Protein AF-A0A3M1HQ60-F1 (afdb_monomer_lite)

Sequence (167 aa):
MKNLFFFLSILFLFSFCHCEQGKILSFSPKTKRKENRRLLAQKNKKGNPKKAYRMNSRAFPPGFFRKEMARLVIRLSKEARKQKSSFILITQNGNSLLSYDYPPRRPRIRYLKAIHGVGQESLFFGHSGMDKPTPKAEQKELLAYLRFAKRFGKWILVTDYCKDKKK

Foldseek 3Di:
DDDDDDPPPDDAPDPPPDPDDDDDDDDDDDPCPPVVVVVVVVVVVDDDVVVVVVPDPPPADPCRVLVVVLVVLLVCLVVVCVVPVPDAAEYEDSLCNQAPDPVRDHGPVSSLVSHQAYEYEQLAAQPVHERHGDDPVVNVSVVSSRVVSVVSNHDYHYHHRYDDPPD

pLDDT: mean 76.04, std 26.94, range [30.02, 98.75]

Structure (mmCIF, N/CA/C/O backbone):
data_AF-A0A3M1HQ60-F1
#
_entry.id   AF-A0A3M1HQ60-F1
#
loop_
_atom_site.group_PDB
_atom_site.id
_atom_site.type_symbol
_atom_site.label_atom_id
_atom_site.label_alt_id
_atom_site.label_comp_id
_atom_site.label_asym_id
_atom_site.label_entity_id
_atom_site.label_seq_id
_atom_site.pdbx_PDB_ins_code
_atom_site.Cartn_x
_atom_site.Cartn_y
_atom_site.Cartn_z
_atom_site.occupancy
_atom_site.B_iso_or_equiv
_atom_site.auth_seq_id
_atom_site.auth_comp_id
_atom_site.auth_asym_id
_atom_site.auth_atom_id
_atom_site.pdbx_PDB_model_num
ATOM 1 N N . MET A 1 1 ? -25.691 28.873 -3.041 1.00 44.66 1 MET A N 1
ATOM 2 C CA . MET A 1 1 ? -24.336 29.382 -2.731 1.00 44.66 1 MET A CA 1
ATOM 3 C C . MET A 1 1 ? -24.113 29.321 -1.229 1.00 44.66 1 MET A C 1
ATOM 5 O O . MET A 1 1 ? -24.811 30.035 -0.525 1.00 44.66 1 MET A O 1
ATOM 9 N N . LYS A 1 2 ? -23.217 28.443 -0.756 1.00 36.56 2 LYS A N 1
ATOM 10 C CA . LYS A 1 2 ? -22.454 28.559 0.504 1.00 36.56 2 LYS A CA 1
ATOM 11 C C . LYS A 1 2 ? -21.480 27.370 0.603 1.00 36.56 2 LYS A C 1
ATOM 13 O O . LYS A 1 2 ? -21.851 26.264 0.966 1.00 36.56 2 LYS A O 1
ATOM 18 N N . ASN A 1 3 ? -20.240 27.679 0.230 1.00 35.47 3 ASN A N 1
ATOM 19 C CA . ASN A 1 3 ? -18.984 27.223 0.832 1.00 35.47 3 ASN A CA 1
ATOM 20 C C . ASN A 1 3 ? -18.497 25.792 0.559 1.00 35.47 3 ASN A C 1
ATOM 22 O O . ASN A 1 3 ? -18.403 24.922 1.417 1.00 35.47 3 ASN A O 1
ATOM 26 N N . LEU A 1 4 ? -18.052 25.673 -0.689 1.00 39.38 4 LEU A N 1
ATOM 27 C CA . LEU A 1 4 ? -16.889 24.948 -1.185 1.00 39.38 4 LEU A CA 1
ATOM 28 C C . LEU A 1 4 ? -15.627 25.184 -0.316 1.00 39.38 4 LEU A C 1
ATOM 30 O O . LEU A 1 4 ? -14.993 26.222 -0.446 1.00 39.38 4 LEU A O 1
ATOM 34 N N . PHE A 1 5 ? -15.233 24.233 0.537 1.00 34.22 5 PHE A N 1
ATOM 35 C CA . PHE A 1 5 ? -13.854 24.122 1.049 1.00 34.22 5 PHE A CA 1
ATOM 36 C C . PHE A 1 5 ? -13.520 22.652 1.346 1.00 34.22 5 PHE A C 1
ATOM 38 O O . PHE A 1 5 ? -13.657 22.143 2.457 1.00 34.22 5 PHE A O 1
ATOM 45 N N . PHE A 1 6 ? -13.102 21.946 0.297 1.00 32.00 6 PHE A N 1
ATOM 46 C CA . PHE A 1 6 ? -12.658 20.556 0.338 1.00 32.00 6 PHE A CA 1
ATOM 47 C C . PHE A 1 6 ? -11.149 20.531 0.641 1.00 32.00 6 PHE A C 1
ATOM 49 O O . PHE A 1 6 ? -10.322 20.528 -0.266 1.00 32.00 6 PHE A O 1
ATOM 56 N N . PHE A 1 7 ? -10.756 20.566 1.919 1.00 32.03 7 PHE A N 1
ATOM 57 C CA . PHE A 1 7 ? -9.344 20.395 2.289 1.00 32.03 7 PHE A CA 1
ATOM 58 C C . PHE A 1 7 ? -8.967 18.908 2.280 1.00 32.03 7 PHE A C 1
ATOM 60 O O . PHE A 1 7 ? -9.241 18.147 3.212 1.00 32.03 7 PHE A O 1
ATOM 67 N N . LEU A 1 8 ? -8.332 18.512 1.178 1.00 33.34 8 LEU A N 1
ATOM 68 C CA . LEU A 1 8 ? -7.720 17.214 0.933 1.00 33.34 8 LEU A CA 1
ATOM 69 C C . LEU A 1 8 ? -6.402 17.118 1.727 1.00 33.34 8 LEU A C 1
ATOM 71 O O . LEU A 1 8 ? -5.324 17.400 1.213 1.00 33.34 8 LEU A O 1
ATOM 75 N N . SER A 1 9 ? -6.463 16.754 3.007 1.00 31.31 9 SER A N 1
ATOM 76 C CA . SER A 1 9 ? -5.259 16.486 3.803 1.00 31.31 9 SER A CA 1
ATOM 77 C C . SER A 1 9 ? -4.715 15.082 3.510 1.00 31.31 9 SER A C 1
ATOM 79 O O . SER A 1 9 ? -4.888 14.147 4.289 1.00 31.31 9 SER A O 1
ATOM 81 N N . ILE A 1 10 ? -4.057 14.926 2.356 1.00 40.72 10 ILE A N 1
ATOM 82 C CA . ILE A 1 10 ? -3.264 13.732 2.036 1.00 40.72 10 ILE A CA 1
ATOM 83 C C . ILE A 1 10 ? -1.926 13.850 2.763 1.00 40.72 10 ILE A C 1
ATOM 85 O O . ILE A 1 10 ? -1.038 14.593 2.351 1.00 40.72 10 ILE A O 1
ATOM 89 N N . LEU A 1 11 ? -1.769 13.103 3.854 1.00 38.19 11 LEU A N 1
ATOM 90 C CA . LEU A 1 11 ? -0.468 12.935 4.489 1.00 38.19 11 LEU A CA 1
ATOM 91 C C . LEU A 1 11 ? 0.305 11.835 3.741 1.00 38.19 11 LEU A C 1
ATOM 93 O O . LEU A 1 11 ? 0.136 10.648 4.023 1.00 38.19 11 LEU A O 1
ATOM 97 N N . PHE A 1 12 ? 1.143 12.231 2.779 1.00 33.34 12 PHE A N 1
ATOM 98 C CA . PHE A 1 12 ? 2.140 11.352 2.161 1.00 33.34 12 PHE A CA 1
ATOM 99 C C . PHE A 1 12 ? 3.224 11.018 3.195 1.00 33.34 12 PHE A C 1
ATOM 101 O O . PHE A 1 12 ? 4.189 11.755 3.390 1.00 33.34 12 PHE A O 1
ATOM 108 N N . LEU A 1 13 ? 3.062 9.896 3.894 1.00 36.81 13 LEU A N 1
ATOM 109 C CA . LEU A 1 13 ? 4.154 9.284 4.646 1.00 36.81 13 LEU A CA 1
ATOM 110 C C . LEU A 1 13 ? 5.072 8.572 3.648 1.00 36.81 13 LEU A C 1
ATOM 112 O O . LEU A 1 13 ? 4.795 7.444 3.243 1.00 36.81 13 LEU A O 1
ATOM 116 N N . PHE A 1 14 ? 6.155 9.252 3.259 1.00 30.02 14 PHE A N 1
ATOM 117 C CA . PHE A 1 14 ? 7.273 8.671 2.516 1.00 30.02 14 PHE A CA 1
ATOM 118 C C . PHE A 1 14 ? 7.791 7.432 3.255 1.00 30.02 14 PHE A C 1
ATOM 120 O O . PHE A 1 14 ? 8.435 7.532 4.303 1.00 30.02 14 PHE A O 1
ATOM 127 N N . SER A 1 15 ? 7.518 6.250 2.706 1.00 32.47 15 SER A N 1
ATOM 128 C CA . SER A 1 15 ? 8.194 5.022 3.105 1.00 32.47 15 SER A CA 1
ATOM 129 C C . SER A 1 15 ? 9.429 4.873 2.225 1.00 32.47 15 SER A C 1
ATOM 131 O O . SER A 1 15 ? 9.416 4.176 1.215 1.00 32.47 15 SER A O 1
ATOM 133 N N . PHE A 1 16 ? 10.516 5.553 2.597 1.00 32.19 16 PHE A N 1
ATOM 134 C CA . PHE A 1 16 ? 11.833 5.229 2.056 1.00 32.19 16 PHE A CA 1
ATOM 135 C C . PHE A 1 16 ? 12.244 3.857 2.601 1.00 32.19 16 PHE A C 1
ATOM 137 O O . PHE A 1 16 ? 12.807 3.726 3.686 1.00 32.19 16 PHE A O 1
ATOM 144 N N . CYS A 1 17 ? 11.934 2.816 1.838 1.00 30.06 17 CYS A N 1
ATOM 145 C CA . CYS A 1 17 ? 12.660 1.559 1.886 1.00 30.06 17 CYS A CA 1
ATOM 146 C C . CYS A 1 17 ? 13.225 1.323 0.485 1.00 30.06 17 CYS A C 1
ATOM 148 O O . CYS A 1 17 ? 12.708 0.523 -0.288 1.00 30.06 17 CYS A O 1
ATOM 150 N N . HIS A 1 18 ? 14.265 2.089 0.154 1.00 32.38 18 HIS A N 1
ATOM 151 C CA . HIS A 1 18 ? 15.199 1.736 -0.902 1.00 32.38 18 HIS A CA 1
ATOM 152 C C . HIS A 1 18 ? 16.552 1.506 -0.240 1.00 32.38 18 HIS A C 1
ATOM 154 O O . HIS A 1 18 ? 17.113 2.384 0.417 1.00 32.38 18 HIS A O 1
ATOM 160 N N . CYS A 1 19 ? 17.009 0.264 -0.327 1.00 37.91 19 CYS A N 1
ATOM 161 C CA . CYS A 1 19 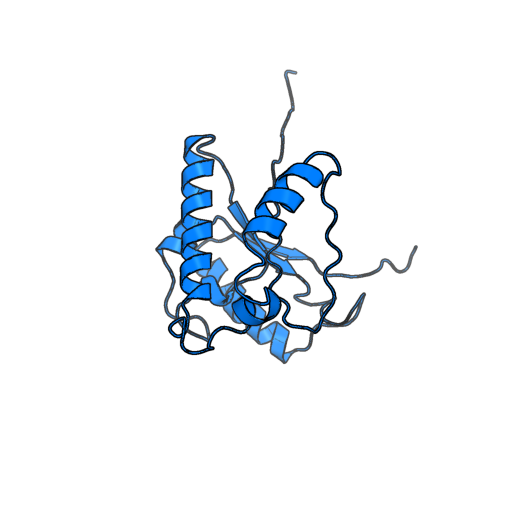? 18.337 -0.145 0.070 1.00 37.91 19 CYS A CA 1
ATOM 162 C C . CYS A 1 19 ? 19.258 0.128 -1.119 1.00 37.91 19 CYS A C 1
ATOM 164 O O . CYS A 1 19 ? 19.482 -0.770 -1.911 1.00 37.91 19 CYS A O 1
ATOM 166 N N . GLU A 1 20 ? 19.775 1.349 -1.246 1.00 37.56 20 GLU A N 1
ATOM 167 C CA . GLU A 1 20 ? 20.995 1.603 -2.016 1.00 37.56 20 GLU A CA 1
ATOM 168 C C . GLU A 1 20 ? 21.838 2.691 -1.334 1.00 37.56 20 GLU A C 1
ATOM 170 O O . GLU A 1 20 ? 21.437 3.833 -1.142 1.00 37.56 20 GLU A O 1
ATOM 175 N N . GLN A 1 21 ? 22.993 2.236 -0.855 1.00 40.84 21 GLN A N 1
ATOM 176 C CA . GLN A 1 21 ? 24.275 2.929 -0.728 1.00 40.84 21 GLN A CA 1
ATOM 177 C C . GLN A 1 21 ? 24.265 4.454 -0.474 1.00 40.84 21 GLN A C 1
ATOM 179 O O . GLN A 1 21 ? 24.375 5.280 -1.367 1.00 40.84 21 GLN A O 1
ATOM 184 N N . GLY A 1 22 ? 24.299 4.802 0.817 1.00 44.31 22 GLY A N 1
ATOM 185 C CA . GLY A 1 22 ? 25.207 5.810 1.375 1.00 44.31 22 GLY A CA 1
ATOM 186 C C . GLY A 1 22 ? 25.188 7.234 0.804 1.00 44.31 22 GLY A C 1
ATOM 187 O O . GLY A 1 22 ? 26.043 7.574 -0.005 1.00 44.31 22 GLY A O 1
ATOM 188 N N . LYS A 1 23 ? 24.361 8.109 1.397 1.00 35.44 23 LYS A N 1
ATOM 189 C CA . LYS A 1 23 ? 24.715 9.447 1.941 1.00 35.44 23 LYS A CA 1
ATOM 190 C C . LYS A 1 23 ? 23.439 10.139 2.441 1.00 35.44 23 LYS A C 1
ATOM 192 O O . LYS A 1 23 ? 22.524 10.399 1.674 1.00 35.44 23 LYS A O 1
ATOM 197 N N . ILE A 1 24 ? 23.374 10.441 3.740 1.00 33.53 24 ILE A N 1
ATOM 198 C CA . ILE A 1 24 ? 22.252 11.166 4.358 1.00 33.53 24 ILE A CA 1
ATOM 199 C C . ILE A 1 24 ? 22.643 12.640 4.485 1.00 33.53 24 ILE A C 1
ATOM 201 O O . ILE A 1 24 ? 23.524 12.980 5.275 1.00 33.53 24 ILE A O 1
ATOM 205 N N . LEU A 1 25 ? 21.965 13.515 3.743 1.00 32.12 25 LEU A N 1
ATOM 206 C CA . LEU A 1 25 ? 21.922 14.949 4.024 1.00 32.12 25 LEU A CA 1
ATOM 207 C C . LEU A 1 25 ? 20.785 15.207 5.019 1.00 32.12 25 LEU A C 1
ATOM 209 O O . LEU A 1 25 ? 19.611 15.110 4.677 1.00 32.12 25 LEU A O 1
ATOM 213 N N . SER A 1 26 ? 21.132 15.513 6.270 1.00 33.94 26 SER A N 1
ATOM 214 C CA . SER A 1 26 ? 20.167 15.904 7.303 1.00 33.94 26 SER A CA 1
ATOM 215 C C . SER A 1 26 ? 20.166 17.423 7.490 1.00 33.94 26 SER A C 1
ATOM 217 O O . SER A 1 26 ? 21.176 17.989 7.918 1.00 33.94 26 SER A O 1
ATOM 219 N N . PHE A 1 27 ? 19.029 18.074 7.247 1.00 32.16 27 PHE A N 1
ATOM 220 C CA . PHE A 1 27 ? 18.785 19.461 7.648 1.00 32.16 27 PHE A CA 1
ATOM 221 C C . PHE A 1 27 ? 18.059 19.471 9.005 1.00 32.16 27 PHE A C 1
ATOM 223 O O . PHE A 1 27 ? 17.055 18.786 9.176 1.00 32.16 27 PHE A O 1
ATOM 230 N N . SER A 1 28 ? 18.582 20.201 9.999 1.00 33.31 28 SER A N 1
ATOM 231 C CA . SER A 1 28 ? 17.963 20.338 11.330 1.00 33.31 28 SER A CA 1
ATOM 232 C C . SER A 1 28 ? 18.192 21.755 11.896 1.00 33.31 28 SER A C 1
ATOM 234 O O . SER A 1 28 ? 19.313 22.264 11.767 1.00 33.31 28 SER A O 1
ATOM 236 N N . PRO A 1 29 ? 17.177 22.413 12.505 1.00 36.22 29 PRO A N 1
ATOM 237 C CA . PRO A 1 29 ? 17.232 23.823 12.913 1.00 36.22 29 PRO A CA 1
ATOM 238 C C . PRO A 1 29 ? 18.322 24.125 13.959 1.00 36.22 29 PRO A C 1
ATOM 240 O O . PRO A 1 29 ? 18.511 23.391 14.930 1.00 36.22 29 PRO A O 1
ATOM 243 N N . LYS A 1 30 ? 19.044 25.239 13.763 1.00 44.91 30 LYS A N 1
ATOM 244 C CA . LYS A 1 30 ? 20.321 25.577 14.429 1.00 44.91 30 LYS A CA 1
ATOM 245 C C . LYS A 1 30 ? 20.251 25.821 15.948 1.00 44.91 30 LYS A C 1
ATOM 247 O O .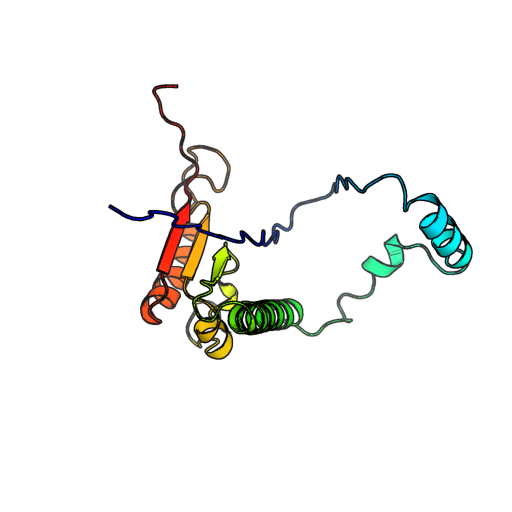 LYS A 1 30 ? 21.293 25.762 16.598 1.00 44.91 30 LYS A O 1
ATOM 252 N N . THR A 1 31 ? 19.087 26.066 16.542 1.00 39.66 31 THR A N 1
ATOM 253 C CA . THR A 1 31 ? 18.992 26.566 17.929 1.00 39.66 31 THR A CA 1
ATOM 254 C C . THR A 1 31 ? 19.039 25.477 19.006 1.00 39.66 31 THR A C 1
ATOM 256 O O . THR A 1 31 ? 19.613 25.708 20.064 1.00 39.66 31 THR A O 1
ATOM 259 N N . LYS A 1 32 ? 18.611 24.236 18.728 1.00 34.00 32 LYS A N 1
ATOM 260 C CA . LYS A 1 32 ? 18.739 23.102 19.680 1.00 34.00 32 LYS A CA 1
ATOM 261 C C . LYS A 1 32 ? 20.079 22.352 19.597 1.00 34.00 32 LYS A C 1
ATOM 263 O O . LYS A 1 32 ? 20.228 21.260 20.148 1.00 34.00 32 LYS A O 1
ATOM 268 N N . ARG A 1 33 ? 21.071 22.904 18.884 1.00 45.38 33 ARG A N 1
ATOM 269 C CA . ARG A 1 33 ? 22.348 22.227 18.578 1.00 45.38 33 ARG A CA 1
ATOM 270 C C . ARG A 1 33 ? 23.365 22.290 19.717 1.00 45.38 33 ARG A C 1
ATOM 272 O O . ARG A 1 33 ? 24.154 21.361 19.852 1.00 45.38 33 ARG A O 1
ATOM 279 N N . LYS A 1 34 ? 23.382 23.357 20.524 1.00 45.34 34 LYS A N 1
ATOM 280 C CA . LYS A 1 34 ? 24.409 23.546 21.571 1.00 45.34 34 LYS A CA 1
ATOM 281 C C . LYS A 1 34 ? 24.132 22.703 22.819 1.00 45.34 34 LYS A C 1
ATOM 283 O O . LYS A 1 34 ? 25.050 22.089 23.353 1.00 45.34 34 LYS A O 1
ATOM 288 N N . GLU A 1 35 ? 22.869 22.595 23.214 1.00 40.84 35 GLU A N 1
ATOM 289 C CA . GLU A 1 35 ? 22.445 21.824 24.387 1.00 40.84 35 GLU A CA 1
ATOM 290 C C . GLU A 1 35 ? 22.487 20.311 24.132 1.00 40.84 35 GLU A C 1
ATOM 292 O O . GLU A 1 35 ? 23.093 19.565 24.901 1.00 40.84 35 GLU A O 1
ATOM 297 N N . ASN A 1 36 ? 22.026 19.864 22.956 1.00 45.94 36 ASN A N 1
ATOM 298 C CA . ASN A 1 36 ? 22.222 18.475 22.529 1.00 45.94 36 ASN A CA 1
ATOM 299 C C . ASN A 1 36 ? 23.703 18.109 22.360 1.00 45.94 36 ASN A C 1
ATOM 301 O O . ASN A 1 36 ? 24.071 16.968 22.616 1.00 45.94 36 ASN A O 1
ATOM 305 N N . ARG A 1 37 ? 24.580 19.049 21.973 1.00 52.25 37 ARG A N 1
ATOM 306 C CA . ARG A 1 37 ? 26.032 18.797 21.902 1.00 52.25 37 ARG A CA 1
ATOM 307 C C . ARG A 1 37 ? 26.657 18.567 23.276 1.00 52.25 37 ARG A C 1
ATOM 309 O O . ARG A 1 37 ? 27.563 17.748 23.362 1.00 52.25 37 ARG A O 1
ATOM 316 N N . ARG A 1 38 ? 26.171 19.223 24.336 1.00 49.34 38 ARG A N 1
ATOM 317 C CA . ARG A 1 38 ? 26.638 18.984 25.714 1.00 49.34 38 ARG A CA 1
ATOM 318 C C . ARG A 1 38 ? 26.168 17.625 26.244 1.00 49.34 38 ARG A C 1
ATOM 320 O O . ARG A 1 38 ? 26.981 16.879 26.782 1.00 49.34 38 ARG A O 1
ATOM 327 N N . LEU A 1 39 ? 24.914 17.251 25.977 1.00 47.91 39 LEU A N 1
ATOM 328 C CA . LEU A 1 39 ? 24.377 15.921 26.306 1.00 47.91 39 LEU A CA 1
ATOM 329 C C . LEU A 1 39 ? 25.061 14.791 25.511 1.00 47.91 39 LEU A C 1
ATOM 331 O O . LEU A 1 39 ? 25.321 13.715 26.051 1.00 47.91 39 LEU A O 1
ATOM 335 N N . LEU A 1 40 ? 25.409 15.037 24.244 1.00 46.84 40 LEU A N 1
ATOM 336 C CA . LEU A 1 40 ? 26.191 14.109 23.419 1.00 46.84 40 LEU A CA 1
ATOM 337 C C . LEU A 1 40 ? 27.657 14.031 23.871 1.00 46.84 40 LEU A C 1
ATOM 339 O O . LEU A 1 40 ? 28.219 12.942 23.890 1.00 46.84 40 LEU A O 1
ATOM 343 N N . ALA A 1 41 ? 28.268 15.141 24.292 1.00 45.78 41 ALA A N 1
ATOM 344 C CA . ALA A 1 41 ? 29.640 15.153 24.803 1.00 45.78 41 ALA A CA 1
ATOM 345 C C . ALA A 1 41 ? 29.777 14.399 26.138 1.00 45.78 41 ALA A C 1
ATOM 347 O O . ALA A 1 41 ? 30.757 13.684 26.325 1.00 45.78 41 ALA A O 1
ATOM 348 N N . GLN A 1 42 ? 28.778 14.472 27.027 1.00 44.34 42 GLN A N 1
ATOM 349 C CA . GLN A 1 42 ? 28.761 13.677 28.262 1.00 44.34 42 GLN A CA 1
ATOM 350 C C . GLN A 1 42 ? 28.488 12.183 28.009 1.00 44.34 42 GLN A C 1
ATOM 352 O O . GLN A 1 42 ? 29.057 11.335 28.695 1.00 44.34 42 GLN A O 1
ATOM 357 N N . LYS A 1 43 ? 27.697 11.828 26.984 1.00 44.81 43 LYS A N 1
ATOM 358 C CA . LYS A 1 43 ? 27.501 10.422 26.566 1.00 44.81 43 LYS A CA 1
ATOM 359 C C . LYS A 1 43 ? 28.677 9.833 25.771 1.00 44.81 43 LYS A C 1
ATOM 361 O O . LYS A 1 43 ? 28.829 8.614 25.730 1.00 44.81 43 LYS A O 1
ATOM 366 N N . ASN A 1 44 ? 29.557 10.665 25.215 1.00 44.78 44 ASN A N 1
ATOM 367 C CA . ASN A 1 44 ? 30.702 10.246 24.397 1.00 44.78 44 ASN A CA 1
ATOM 368 C C . ASN A 1 44 ? 31.915 9.706 25.183 1.00 44.78 44 ASN A C 1
ATOM 370 O O . ASN A 1 44 ? 32.975 9.514 24.594 1.00 44.78 44 ASN A O 1
ATOM 374 N N . LYS A 1 45 ? 31.777 9.378 26.476 1.00 47.62 45 LYS A N 1
ATOM 375 C CA . LYS A 1 45 ? 32.742 8.496 27.166 1.00 47.62 45 LYS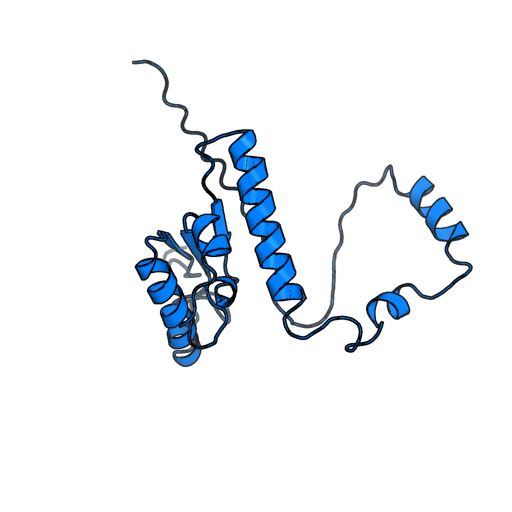 A CA 1
ATOM 376 C C . LYS A 1 45 ? 32.467 7.000 26.955 1.00 47.62 45 LYS A C 1
ATOM 378 O O . LYS A 1 45 ? 33.269 6.179 27.387 1.00 47.62 45 LYS A O 1
ATOM 383 N N . LYS A 1 46 ? 31.384 6.611 26.268 1.00 47.62 46 LYS A N 1
ATOM 384 C CA . LYS A 1 46 ? 31.115 5.205 25.920 1.00 47.62 46 LYS A CA 1
ATOM 385 C C . LYS A 1 46 ? 30.607 5.061 24.481 1.00 47.62 46 LYS A C 1
ATOM 387 O O . LYS A 1 46 ? 29.414 5.120 24.220 1.00 47.62 46 LYS A O 1
ATOM 392 N N . GLY A 1 47 ? 31.539 4.776 23.570 1.00 50.94 47 GLY A N 1
ATOM 393 C CA . GLY A 1 47 ? 31.264 4.069 22.315 1.00 50.94 47 GLY A CA 1
ATOM 394 C C . GLY A 1 47 ? 30.960 4.927 21.082 1.00 50.94 47 GLY A C 1
ATOM 395 O O . GLY A 1 47 ? 30.170 5.863 21.102 1.00 50.94 47 GLY A O 1
ATOM 396 N N . ASN A 1 48 ? 31.580 4.544 19.962 1.00 45.41 48 ASN A N 1
ATOM 397 C CA . ASN A 1 48 ? 31.366 5.122 18.636 1.00 45.41 48 ASN A CA 1
ATOM 398 C C . ASN A 1 48 ? 29.907 4.887 18.164 1.00 45.41 48 ASN A C 1
ATOM 400 O O . ASN A 1 48 ? 29.507 3.726 18.024 1.00 45.41 48 ASN A O 1
ATOM 404 N N . PRO A 1 49 ? 29.122 5.934 17.838 1.00 45.38 49 PRO A N 1
ATOM 405 C CA . PRO A 1 49 ? 27.721 5.800 17.424 1.00 45.38 49 PRO A CA 1
ATOM 406 C C . PRO A 1 49 ? 27.540 5.002 16.122 1.00 45.38 49 PRO A C 1
ATOM 408 O O . PRO A 1 49 ? 26.505 4.367 15.928 1.00 45.38 49 PRO A O 1
ATOM 411 N N . LYS A 1 50 ? 28.563 4.935 15.256 1.00 40.50 50 LYS A N 1
ATOM 412 C CA . LYS A 1 50 ? 28.539 4.071 14.060 1.00 40.50 50 LYS A CA 1
ATOM 413 C C . LYS A 1 50 ? 28.616 2.578 14.409 1.00 40.50 50 LYS A C 1
ATOM 415 O O . LYS A 1 50 ? 28.158 1.745 13.634 1.00 40.50 50 LYS A O 1
ATOM 420 N N . LYS A 1 51 ? 29.157 2.228 15.582 1.00 37.38 51 LYS A N 1
ATOM 421 C CA . LYS A 1 51 ? 29.223 0.848 16.089 1.00 37.38 51 LYS A CA 1
ATOM 422 C C . LYS A 1 51 ? 27.872 0.387 16.658 1.00 37.38 51 LYS A C 1
ATOM 424 O O . LYS A 1 51 ? 27.562 -0.793 16.571 1.00 37.38 51 LYS A O 1
ATOM 429 N N . ALA A 1 52 ? 27.046 1.318 17.149 1.00 42.44 52 ALA A N 1
ATOM 430 C CA . ALA A 1 52 ? 25.711 1.033 17.685 1.00 42.44 52 ALA A CA 1
ATOM 431 C C . ALA A 1 52 ? 24.682 0.663 16.596 1.00 42.44 52 ALA A C 1
ATOM 433 O O . ALA A 1 52 ? 23.836 -0.194 16.819 1.00 42.44 52 ALA A O 1
ATOM 434 N N . TYR A 1 53 ? 24.772 1.251 15.396 1.00 45.59 53 TYR A N 1
ATOM 435 C CA . TYR A 1 53 ? 23.927 0.842 14.256 1.00 45.59 53 TYR A CA 1
ATOM 436 C C . TYR A 1 53 ? 24.425 -0.438 13.572 1.00 45.59 53 TYR A C 1
ATOM 438 O O . TYR A 1 53 ? 23.661 -1.144 12.923 1.00 45.59 53 TYR A O 1
ATOM 446 N N . ARG A 1 54 ? 25.707 -0.766 13.768 1.00 42.00 54 ARG A N 1
ATOM 447 C CA . ARG A 1 54 ? 26.330 -2.036 13.379 1.00 42.00 54 ARG A CA 1
ATOM 448 C C . ARG A 1 54 ? 26.170 -3.096 14.485 1.00 42.00 54 ARG A C 1
ATOM 450 O O . ARG A 1 54 ? 27.019 -3.971 14.634 1.00 42.00 54 ARG A O 1
ATOM 457 N N . MET A 1 55 ? 25.110 -3.007 15.293 1.00 44.66 55 MET A N 1
ATOM 458 C CA . MET A 1 55 ? 24.772 -4.039 16.270 1.00 44.66 55 MET A CA 1
ATOM 459 C C . MET A 1 55 ? 23.969 -5.150 15.595 1.00 44.66 55 MET A C 1
ATOM 461 O O . MET A 1 55 ? 22.806 -4.976 15.256 1.00 44.66 55 MET A O 1
ATOM 465 N N . ASN A 1 56 ? 24.651 -6.284 15.427 1.00 49.75 56 ASN A N 1
ATOM 466 C CA . ASN A 1 56 ? 24.145 -7.652 15.352 1.00 49.75 56 ASN A CA 1
ATOM 467 C C . ASN A 1 56 ? 22.877 -7.858 14.497 1.00 49.75 56 ASN A C 1
ATOM 469 O O . ASN A 1 56 ? 21.756 -7.683 14.964 1.00 49.75 56 ASN A O 1
ATOM 473 N N . SER A 1 57 ? 23.031 -8.396 13.286 1.00 51.62 57 SER A N 1
ATOM 474 C CA . SER A 1 57 ? 21.924 -8.957 12.488 1.00 51.62 57 SER A CA 1
ATOM 475 C C . SER A 1 57 ? 21.143 -10.081 13.204 1.00 51.62 57 SER A C 1
ATOM 477 O O . SER A 1 57 ? 20.113 -10.521 12.705 1.00 51.62 57 SER A O 1
ATOM 479 N N . ARG A 1 58 ? 21.592 -10.507 14.396 1.00 57.22 58 ARG A N 1
ATOM 480 C CA . ARG A 1 58 ? 20.895 -11.391 15.348 1.00 57.22 58 ARG A CA 1
ATOM 481 C C . ARG A 1 58 ? 19.942 -10.668 16.319 1.00 57.22 58 ARG A C 1
ATOM 483 O O . ARG A 1 58 ? 19.249 -11.337 17.074 1.00 57.22 58 ARG A O 1
ATOM 490 N N . ALA A 1 59 ? 19.914 -9.333 16.349 1.00 74.50 59 ALA A N 1
ATOM 491 C CA . ALA A 1 59 ? 19.170 -8.565 17.358 1.00 74.50 59 ALA A CA 1
ATOM 492 C C . ALA A 1 59 ? 17.652 -8.515 17.115 1.00 74.50 59 ALA A C 1
ATOM 494 O O . ALA A 1 59 ? 16.893 -8.251 18.046 1.00 74.50 59 ALA A O 1
ATOM 495 N N . PHE A 1 60 ? 17.195 -8.776 15.887 1.00 81.38 60 PHE A N 1
ATOM 496 C CA . PHE A 1 60 ? 15.776 -8.753 15.548 1.00 81.38 60 PHE A CA 1
ATOM 497 C C . PHE A 1 60 ? 15.378 -10.022 14.793 1.00 81.38 60 PHE A C 1
ATOM 499 O O . PHE A 1 60 ? 16.058 -10.392 13.834 1.00 81.38 60 PHE A O 1
ATOM 506 N N . PRO A 1 61 ? 14.273 -10.683 15.180 1.00 86.75 61 PRO A N 1
ATOM 507 C CA . PRO A 1 61 ? 13.823 -11.883 14.492 1.00 86.75 61 PRO A CA 1
ATOM 508 C C . PRO A 1 61 ? 13.417 -11.572 13.039 1.00 86.75 61 PRO A C 1
ATOM 510 O O . PRO A 1 61 ? 13.011 -10.440 12.734 1.00 86.75 61 PRO A O 1
ATOM 513 N N . PRO A 1 62 ? 13.455 -12.568 12.134 1.00 84.25 62 PRO A N 1
ATOM 514 C CA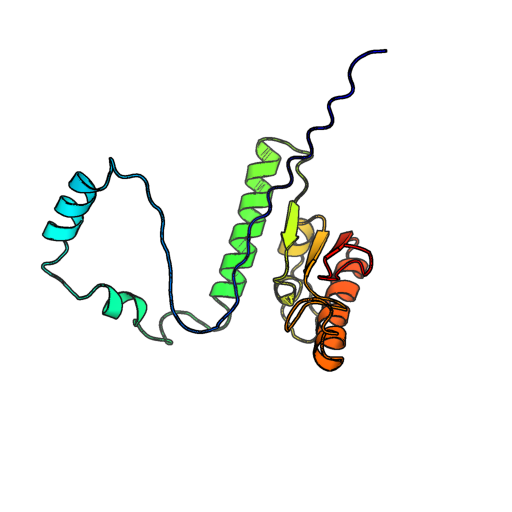 . PRO A 1 62 ? 12.979 -12.408 10.766 1.00 84.25 62 PRO A CA 1
ATOM 515 C C . PRO A 1 62 ? 11.582 -11.777 10.707 1.00 84.25 62 PRO A C 1
ATOM 517 O O . PRO A 1 62 ? 10.656 -12.162 11.422 1.00 84.25 62 PRO A O 1
ATOM 520 N N . GLY A 1 63 ? 11.425 -10.762 9.856 1.00 84.94 63 GLY A N 1
ATOM 521 C CA . GLY A 1 63 ? 10.154 -10.055 9.689 1.00 84.94 63 GLY A CA 1
ATOM 522 C C . GLY A 1 63 ? 9.788 -9.073 10.810 1.00 84.94 63 GLY A C 1
ATOM 523 O O . GLY A 1 63 ? 8.692 -8.509 10.752 1.00 84.94 63 GLY A O 1
ATOM 524 N N . PHE A 1 64 ? 10.675 -8.815 11.782 1.00 91.75 64 PHE A N 1
ATOM 525 C CA . PHE A 1 64 ? 10.462 -7.820 12.841 1.00 91.75 64 PHE A CA 1
ATOM 526 C C . PHE A 1 64 ? 10.073 -6.450 12.275 1.00 91.75 64 PHE A C 1
ATOM 528 O O . PHE A 1 64 ? 8.976 -5.968 12.543 1.00 91.75 64 PHE A O 1
ATOM 535 N N . PHE A 1 65 ? 10.895 -5.862 11.399 1.00 92.50 65 PHE A N 1
ATOM 536 C CA . PHE A 1 65 ? 10.614 -4.539 10.826 1.00 92.50 65 PHE A CA 1
ATOM 537 C C . PHE A 1 65 ? 9.313 -4.502 10.019 1.00 92.50 65 PHE A C 1
ATOM 539 O O . PHE A 1 65 ? 8.551 -3.544 10.117 1.00 92.50 65 PHE A O 1
ATOM 546 N N . ARG A 1 66 ? 8.995 -5.578 9.286 1.00 92.06 66 ARG A N 1
ATOM 547 C CA . ARG A 1 66 ? 7.718 -5.703 8.565 1.00 92.06 66 ARG A CA 1
ATOM 548 C C . ARG A 1 66 ? 6.533 -5.685 9.541 1.00 92.06 66 ARG A C 1
ATOM 550 O O . ARG A 1 66 ? 5.510 -5.055 9.279 1.00 92.06 66 ARG A O 1
ATOM 557 N N . LYS A 1 67 ? 6.661 -6.368 10.681 1.00 94.50 67 LYS A N 1
ATOM 558 C CA . LYS A 1 67 ? 5.646 -6.395 11.743 1.00 94.50 67 LYS A CA 1
ATOM 559 C C . LYS A 1 67 ? 5.509 -5.035 12.427 1.00 94.50 67 LYS A C 1
ATOM 561 O O . LYS A 1 67 ? 4.379 -4.585 12.616 1.00 94.50 67 LYS A O 1
ATOM 566 N N . GLU A 1 68 ? 6.619 -4.380 12.756 1.00 96.69 68 GLU A N 1
ATOM 567 C CA . GLU A 1 68 ? 6.604 -3.058 13.388 1.00 96.69 68 GLU A CA 1
ATOM 568 C C . GLU A 1 68 ? 6.041 -1.984 12.459 1.00 96.69 68 GLU A C 1
ATOM 570 O O . GLU A 1 68 ? 5.199 -1.201 12.891 1.00 96.69 68 GLU A O 1
ATOM 575 N N . MET A 1 69 ? 6.388 -2.001 11.170 1.00 97.69 69 MET A N 1
ATOM 576 C CA . MET A 1 69 ? 5.814 -1.077 10.189 1.00 97.69 69 MET A CA 1
ATOM 577 C C . MET A 1 69 ? 4.295 -1.254 10.077 1.00 97.69 69 MET A C 1
ATOM 579 O O . MET A 1 69 ? 3.543 -0.283 10.154 1.00 97.69 69 MET A O 1
ATOM 583 N N . ALA A 1 70 ? 3.806 -2.498 9.989 1.00 97.69 70 ALA A N 1
ATOM 584 C CA . ALA A 1 70 ? 2.366 -2.752 9.974 1.00 97.69 70 ALA A CA 1
ATOM 585 C C . ALA A 1 70 ? 1.674 -2.239 11.251 1.00 97.69 70 ALA A C 1
ATOM 587 O O . ALA A 1 70 ? 0.592 -1.655 11.180 1.00 97.69 70 ALA A O 1
ATOM 588 N N . ARG A 1 71 ? 2.293 -2.421 12.427 1.00 98.25 71 ARG A N 1
ATOM 589 C CA . ARG A 1 71 ? 1.766 -1.901 13.700 1.00 98.25 71 ARG A CA 1
ATOM 590 C C . ARG A 1 71 ? 1.754 -0.379 13.741 1.00 98.25 71 ARG A C 1
ATOM 592 O O . ARG A 1 71 ? 0.772 0.180 14.224 1.00 98.25 71 ARG A O 1
ATOM 599 N N . LEU A 1 72 ? 2.806 0.269 13.247 1.00 98.38 72 LEU A N 1
ATOM 600 C CA . LEU A 1 72 ? 2.901 1.722 13.174 1.00 98.38 72 LEU A CA 1
ATOM 601 C C . LEU A 1 72 ? 1.746 2.291 12.347 1.00 98.38 72 LEU A C 1
ATOM 603 O O . LEU A 1 72 ? 0.989 3.113 12.855 1.00 98.38 72 LEU A O 1
ATOM 607 N N . VAL A 1 73 ? 1.539 1.781 11.130 1.00 98.44 73 VAL A N 1
ATOM 608 C CA . VAL A 1 73 ? 0.441 2.213 10.247 1.00 98.44 73 VAL A CA 1
ATOM 609 C C . VAL A 1 73 ? -0.923 2.007 10.911 1.00 98.44 73 VAL A C 1
ATOM 611 O O . VAL A 1 73 ? -1.759 2.908 10.900 1.00 98.44 73 VAL A O 1
ATOM 614 N N . ILE A 1 74 ? -1.148 0.857 11.556 1.00 98.62 74 ILE A N 1
ATOM 615 C CA . ILE A 1 74 ? -2.399 0.592 12.286 1.00 98.62 74 ILE A CA 1
ATOM 616 C C . ILE A 1 74 ? -2.609 1.605 13.421 1.00 98.62 74 ILE A C 1
ATOM 618 O O . ILE A 1 74 ? -3.735 2.059 13.626 1.00 98.62 74 ILE A O 1
ATOM 622 N N . ARG A 1 75 ? -1.558 1.960 14.172 1.00 98.56 75 ARG A N 1
ATOM 623 C CA . ARG A 1 75 ? -1.646 2.949 15.258 1.00 98.56 75 ARG A CA 1
ATOM 624 C C . ARG A 1 75 ? -1.928 4.346 14.717 1.00 98.56 75 ARG A C 1
ATOM 626 O O . ARG A 1 75 ? -2.876 4.963 15.182 1.00 98.56 75 ARG A O 1
ATOM 633 N N . LEU A 1 76 ? -1.200 4.792 13.693 1.00 98.31 76 LEU A N 1
ATOM 634 C CA . LEU A 1 76 ? -1.441 6.081 13.030 1.00 98.31 76 LEU A CA 1
ATOM 635 C C . LEU A 1 76 ? -2.885 6.194 12.542 1.00 98.31 76 LEU A C 1
ATOM 637 O O . LEU A 1 76 ? -3.565 7.175 12.809 1.00 98.31 76 LEU A O 1
ATOM 641 N N . SER A 1 77 ? -3.375 5.136 11.904 1.00 98.31 77 SER A N 1
ATOM 642 C CA . SER A 1 77 ? -4.747 5.027 11.424 1.00 98.31 77 SER A CA 1
ATOM 643 C C . SER A 1 77 ? -5.787 5.187 12.543 1.00 98.31 77 SER A C 1
ATOM 645 O O . SER A 1 77 ? -6.803 5.855 12.363 1.00 98.31 77 SER A O 1
ATOM 647 N N . LYS A 1 78 ? -5.538 4.587 13.715 1.00 98.31 78 LYS A N 1
ATOM 648 C CA . LYS A 1 78 ? -6.409 4.729 14.890 1.00 98.31 78 LYS A CA 1
ATOM 649 C C . LYS A 1 78 ? -6.357 6.137 15.474 1.00 98.31 78 LYS A C 1
ATOM 651 O O . LYS A 1 78 ? -7.412 6.711 15.709 1.00 98.31 78 LYS A O 1
ATOM 656 N N . GLU A 1 79 ? -5.164 6.681 15.696 1.00 98.38 79 GLU A N 1
ATOM 657 C CA . GLU A 1 79 ? -5.003 8.010 16.296 1.00 98.38 79 GLU A CA 1
ATOM 658 C C . GLU A 1 79 ? -5.561 9.116 15.392 1.00 98.38 79 GLU A C 1
ATOM 660 O O . GLU A 1 79 ? -6.289 9.983 15.866 1.00 98.38 79 GLU A O 1
ATOM 665 N N . ALA A 1 80 ? -5.322 9.043 14.080 1.00 98.25 80 ALA A N 1
ATOM 666 C CA . ALA A 1 80 ? -5.886 9.996 13.127 1.00 98.25 80 ALA A CA 1
ATOM 667 C C . ALA A 1 80 ? -7.422 9.956 13.124 1.00 98.25 80 ALA A C 1
ATOM 669 O O . ALA A 1 80 ? -8.065 11.003 13.105 1.00 98.25 80 ALA A O 1
ATOM 670 N N . ARG A 1 81 ? -8.024 8.761 13.223 1.00 98.12 81 ARG A N 1
ATOM 671 C CA . ARG A 1 81 ? -9.487 8.622 13.275 1.00 98.12 81 ARG A CA 1
ATOM 672 C C . ARG A 1 81 ? -10.129 9.017 14.599 1.00 98.12 81 ARG A C 1
ATOM 674 O O . ARG A 1 81 ? -11.312 9.336 14.590 1.00 98.12 81 ARG A O 1
ATOM 681 N N . LYS A 1 82 ? -9.379 9.049 15.707 1.00 98.06 82 LYS A N 1
ATOM 682 C CA . LYS A 1 82 ? -9.859 9.683 16.947 1.00 98.06 82 LYS A CA 1
ATOM 683 C C . LYS A 1 82 ? -10.057 11.188 16.761 1.00 98.06 82 LYS A C 1
ATOM 685 O O . LYS A 1 82 ? -10.994 11.739 17.316 1.00 98.06 82 LYS A O 1
ATOM 690 N N . GLN A 1 83 ? -9.184 11.832 15.984 1.00 97.62 83 GLN A N 1
ATOM 691 C CA . GLN A 1 83 ? -9.263 13.270 15.708 1.00 97.62 83 GLN A CA 1
ATOM 692 C C . GLN A 1 83 ? -10.250 13.589 14.578 1.00 97.62 83 GLN A C 1
ATOM 694 O O . GLN A 1 83 ? -10.977 14.573 14.644 1.00 97.62 83 GLN A O 1
ATOM 699 N N . LYS A 1 84 ? -10.294 12.751 13.535 1.00 98.00 84 LYS A N 1
ATOM 700 C CA . LYS A 1 84 ? -11.209 12.890 12.398 1.00 98.00 84 LYS A CA 1
ATOM 701 C C . LYS A 1 84 ? -11.672 11.515 11.932 1.00 98.00 84 LYS A C 1
ATOM 703 O O . LYS A 1 84 ? -10.944 10.824 11.224 1.00 98.00 84 LYS A O 1
ATOM 708 N N . SER A 1 85 ? -12.894 11.125 12.285 1.00 97.12 85 SER A N 1
ATOM 709 C CA . SER A 1 85 ? -13.443 9.790 11.983 1.00 97.12 85 SER A CA 1
ATOM 710 C C . SER A 1 85 ? -13.393 9.427 10.492 1.00 97.12 85 SER A C 1
ATOM 712 O O . SER A 1 85 ? -13.146 8.271 10.152 1.00 97.12 85 SER A O 1
ATOM 714 N N . SER A 1 86 ? -13.532 10.419 9.608 1.00 97.12 86 SER A N 1
ATOM 715 C CA . SER A 1 86 ? -13.449 10.289 8.148 1.00 97.12 86 SER A CA 1
ATOM 716 C C . SER A 1 86 ? -12.025 10.342 7.573 1.00 97.12 86 SER A C 1
ATOM 718 O O . SER A 1 86 ? -11.857 10.479 6.362 1.00 97.12 86 SER A O 1
ATOM 720 N N . PHE A 1 87 ? -10.978 10.266 8.403 1.00 98.06 87 PHE A N 1
ATOM 721 C CA . PHE A 1 87 ? -9.592 10.321 7.936 1.00 98.06 87 PHE A CA 1
ATOM 722 C C . PHE A 1 87 ? -9.251 9.136 7.020 1.00 98.06 87 PHE A C 1
ATOM 724 O O . PHE A 1 87 ? -9.253 7.970 7.435 1.00 98.06 87 PHE A O 1
ATOM 731 N N . ILE A 1 88 ? -8.898 9.461 5.776 1.00 98.12 88 ILE A N 1
ATOM 732 C CA . ILE A 1 88 ? -8.482 8.503 4.756 1.00 98.12 88 ILE A CA 1
ATOM 733 C C . ILE A 1 88 ? -6.973 8.282 4.873 1.00 98.12 88 ILE A C 1
ATOM 735 O O . ILE A 1 88 ? -6.182 9.218 4.891 1.00 98.12 88 ILE A O 1
ATOM 739 N N . LEU A 1 89 ? -6.580 7.012 4.916 1.00 98.19 89 LEU A N 1
ATOM 740 C CA . LEU A 1 89 ? -5.184 6.581 4.946 1.00 98.19 89 LEU A CA 1
ATOM 741 C C . LEU A 1 89 ? -4.878 5.719 3.724 1.00 98.19 89 LEU A C 1
ATOM 743 O O . LEU A 1 89 ? -5.451 4.636 3.577 1.00 98.19 89 LEU A O 1
ATOM 747 N N . ILE A 1 90 ? -3.962 6.197 2.886 1.00 98.31 90 ILE A N 1
ATOM 748 C CA . ILE A 1 90 ? -3.435 5.503 1.709 1.00 98.31 90 ILE A CA 1
ATOM 749 C C . ILE A 1 90 ? -1.926 5.377 1.906 1.00 98.31 90 ILE A C 1
ATOM 751 O O . ILE A 1 90 ? -1.253 6.375 2.150 1.00 98.31 90 ILE A O 1
ATOM 755 N N . THR A 1 91 ? -1.394 4.159 1.856 1.00 97.94 91 THR A N 1
ATOM 756 C CA . THR A 1 91 ? 0.051 3.921 2.005 1.00 97.94 91 THR A CA 1
ATOM 757 C C . THR A 1 91 ? 0.719 3.899 0.645 1.00 97.94 91 THR A C 1
ATOM 759 O O . THR A 1 91 ? 0.167 3.314 -0.275 1.00 97.94 91 THR A O 1
ATOM 762 N N . GLN A 1 92 ? 1.904 4.479 0.518 1.00 97.25 92 GLN A N 1
ATOM 763 C CA . GLN A 1 92 ? 2.648 4.523 -0.736 1.00 97.25 92 GLN A CA 1
ATOM 764 C C . GLN A 1 92 ? 3.752 3.446 -0.718 1.00 97.25 92 GLN A C 1
ATOM 766 O O . GLN A 1 92 ? 4.491 3.334 0.263 1.00 97.25 92 GLN A O 1
ATOM 771 N N . ASN A 1 93 ? 3.804 2.611 -1.761 1.00 95.62 93 ASN A N 1
ATOM 772 C CA . ASN A 1 93 ? 4.612 1.393 -1.860 1.00 95.62 93 ASN A CA 1
ATOM 773 C C . ASN A 1 93 ? 4.373 0.423 -0.677 1.00 95.62 93 ASN A C 1
ATOM 775 O O . ASN A 1 93 ? 3.277 0.330 -0.122 1.00 95.62 93 ASN A O 1
ATOM 779 N N . GLY A 1 94 ? 5.377 -0.387 -0.313 1.00 94.56 94 GLY A N 1
ATOM 780 C CA . GLY A 1 94 ? 5.299 -1.269 0.858 1.00 94.56 94 GLY A CA 1
ATOM 781 C C . GLY A 1 94 ? 4.271 -2.402 0.742 1.00 94.56 94 GLY A C 1
ATOM 782 O O . GLY A 1 94 ? 3.902 -2.998 1.753 1.00 94.56 94 GLY A O 1
ATOM 783 N N . ASN A 1 95 ? 3.842 -2.748 -0.474 1.00 96.69 95 ASN A N 1
ATOM 784 C CA . ASN A 1 95 ? 2.774 -3.713 -0.765 1.00 96.69 95 ASN A CA 1
ATOM 785 C C . ASN A 1 95 ? 2.933 -5.087 -0.095 1.00 96.69 95 ASN A C 1
ATOM 787 O O . ASN A 1 95 ? 1.949 -5.757 0.216 1.00 96.69 95 ASN A O 1
ATOM 791 N N . SER A 1 96 ? 4.166 -5.495 0.210 1.00 95.44 96 SER A N 1
ATOM 792 C CA . SER A 1 96 ? 4.425 -6.722 0.970 1.00 95.44 96 SER A CA 1
ATOM 793 C C . SER A 1 96 ? 3.815 -6.734 2.384 1.00 95.44 96 SER A C 1
ATOM 795 O O . SER A 1 96 ? 3.732 -7.788 3.008 1.00 95.44 96 SER A O 1
ATOM 797 N N . LEU A 1 97 ? 3.353 -5.589 2.899 1.00 97.38 97 LEU A N 1
ATOM 798 C CA . LEU A 1 97 ? 2.618 -5.469 4.163 1.00 97.38 97 LEU A CA 1
ATOM 799 C C . LEU A 1 97 ? 1.148 -5.901 4.067 1.00 97.38 97 LEU A C 1
ATOM 801 O O . LEU A 1 97 ? 0.488 -6.037 5.097 1.00 97.38 97 LEU A O 1
ATOM 805 N N . LEU A 1 98 ? 0.625 -6.138 2.864 1.00 97.94 98 LEU A N 1
ATOM 806 C CA . LEU A 1 98 ? -0.755 -6.584 2.653 1.00 97.94 98 LEU A CA 1
ATOM 807 C C . LEU A 1 98 ? -0.945 -8.071 2.996 1.00 97.94 98 LEU A C 1
ATOM 809 O O . LEU A 1 98 ? -2.041 -8.488 3.378 1.00 97.94 98 LEU A O 1
ATOM 813 N N . SER A 1 99 ? 0.127 -8.861 2.891 1.00 97.25 99 SER A N 1
ATOM 814 C CA . SER A 1 99 ? 0.135 -10.320 3.028 1.00 97.25 99 SER A CA 1
ATOM 815 C C . SER A 1 99 ? 1.209 -10.779 4.021 1.00 97.25 99 SER A C 1
ATOM 817 O O . SER A 1 99 ? 2.142 -10.048 4.362 1.00 97.25 99 SER A O 1
ATOM 819 N N . TYR A 1 100 ? 1.070 -11.990 4.551 1.00 94.88 100 TYR A N 1
ATOM 820 C CA . TYR A 1 100 ? 2.165 -12.655 5.261 1.00 94.88 100 TYR A CA 1
ATOM 821 C C . TYR A 1 100 ? 3.146 -13.356 4.319 1.00 94.88 100 TYR A C 1
ATOM 823 O O . TYR A 1 100 ? 4.301 -13.532 4.699 1.00 94.88 100 TYR A O 1
ATOM 831 N N . ASP A 1 101 ? 2.695 -13.685 3.112 1.00 93.19 101 ASP A N 1
ATOM 832 C CA . ASP A 1 101 ? 3.410 -14.530 2.161 1.00 93.19 101 ASP A CA 1
ATOM 833 C C . ASP A 1 101 ? 3.715 -13.767 0.864 1.00 93.19 101 ASP A C 1
ATOM 835 O O . ASP A 1 101 ? 3.054 -12.765 0.553 1.00 93.19 101 ASP A O 1
ATOM 839 N N . TYR A 1 102 ? 4.682 -14.285 0.105 1.00 88.19 102 TYR A N 1
ATOM 840 C CA . TYR A 1 102 ? 4.961 -13.923 -1.282 1.00 88.19 102 TYR A CA 1
ATOM 841 C C . TYR A 1 102 ? 4.895 -15.195 -2.152 1.00 88.19 102 TYR A C 1
ATOM 843 O O . TYR A 1 102 ? 5.566 -16.169 -1.809 1.00 88.19 102 TYR A O 1
ATOM 851 N N . PRO A 1 103 ? 4.123 -15.219 -3.257 1.00 92.00 103 PRO A N 1
ATOM 852 C CA . PRO A 1 103 ? 3.134 -14.222 -3.686 1.00 92.00 103 PRO A CA 1
ATOM 853 C C . PRO A 1 103 ? 2.003 -14.013 -2.656 1.00 92.00 103 PRO A C 1
ATOM 855 O O . PRO A 1 103 ? 1.803 -14.861 -1.784 1.00 92.00 103 PRO A O 1
ATOM 858 N N . PRO A 1 104 ? 1.244 -12.904 -2.727 1.00 96.44 104 PRO A N 1
ATOM 859 C CA . PRO A 1 104 ? 0.263 -12.572 -1.700 1.00 96.44 104 PRO A CA 1
ATOM 860 C C . PRO A 1 104 ? -0.920 -13.547 -1.684 1.00 96.44 104 PRO A C 1
ATOM 862 O O . PRO A 1 104 ? -1.682 -13.639 -2.648 1.00 96.44 104 PRO A O 1
ATOM 865 N N . ARG A 1 105 ? -1.084 -14.260 -0.563 1.00 96.06 105 ARG A N 1
ATOM 866 C CA . ARG A 1 105 ? -2.153 -15.250 -0.349 1.00 96.06 105 ARG A CA 1
ATOM 867 C C . ARG A 1 105 ? -2.840 -15.048 0.993 1.00 96.06 105 ARG A C 1
ATOM 869 O O . ARG A 1 105 ? -4.053 -14.851 1.022 1.00 96.06 105 ARG A O 1
ATOM 876 N N . ARG A 1 106 ? -2.084 -15.044 2.097 1.00 97.56 106 ARG A N 1
ATOM 877 C CA . ARG A 1 106 ? -2.646 -14.879 3.442 1.00 97.56 106 ARG A CA 1
ATOM 878 C C . ARG A 1 106 ? -2.723 -13.405 3.858 1.00 97.56 106 ARG A C 1
ATOM 880 O O . ARG A 1 106 ? -1.685 -12.788 4.115 1.00 97.56 106 ARG A O 1
ATOM 887 N N . PRO A 1 107 ? -3.929 -12.821 3.984 1.00 97.94 107 PRO A N 1
ATOM 888 C CA . PRO A 1 107 ? -4.088 -11.393 4.241 1.00 97.94 107 PRO A CA 1
ATOM 889 C C . PRO A 1 107 ? -3.677 -10.988 5.657 1.00 97.94 107 PRO A C 1
ATOM 891 O O . PRO A 1 107 ? -4.031 -11.628 6.649 1.00 97.94 107 PRO A O 1
ATOM 894 N N . ARG A 1 108 ? -3.037 -9.823 5.782 1.00 97.88 108 ARG A N 1
ATOM 895 C CA . ARG A 1 108 ? -2.875 -9.122 7.064 1.00 97.88 108 ARG A CA 1
ATOM 896 C C . ARG A 1 108 ? -4.127 -8.297 7.358 1.00 97.88 108 ARG A C 1
ATOM 898 O O . ARG A 1 108 ? -4.118 -7.075 7.250 1.00 97.88 108 ARG A O 1
ATOM 905 N N . ILE A 1 109 ? -5.215 -8.961 7.760 1.00 98.31 109 ILE A N 1
ATOM 906 C CA . ILE A 1 109 ? -6.555 -8.351 7.910 1.00 98.31 109 ILE A CA 1
ATOM 907 C C . ILE A 1 109 ? -6.554 -7.068 8.751 1.00 98.31 109 ILE A C 1
ATOM 909 O O . ILE A 1 109 ? -7.186 -6.088 8.370 1.00 98.31 109 ILE A O 1
ATOM 913 N N . ARG A 1 110 ? -5.821 -7.024 9.873 1.00 98.31 110 ARG A N 1
ATOM 914 C CA . ARG A 1 110 ? -5.749 -5.810 10.714 1.00 98.31 110 ARG A CA 1
ATOM 915 C C . ARG A 1 110 ? -5.102 -4.627 9.991 1.00 98.31 110 ARG A C 1
ATOM 917 O O . ARG A 1 110 ? -5.519 -3.497 10.212 1.00 98.31 110 ARG A O 1
ATOM 924 N N . TYR A 1 111 ? -4.102 -4.890 9.152 1.00 98.56 111 TYR A N 1
ATOM 925 C CA . TYR A 1 111 ? -3.445 -3.868 8.341 1.00 98.56 111 TYR A CA 1
ATOM 926 C C . TYR A 1 111 ? -4.364 -3.413 7.206 1.00 98.56 111 TYR A C 1
ATOM 928 O O . TYR A 1 111 ? -4.612 -2.222 7.063 1.00 98.56 111 TYR A O 1
ATOM 936 N N . LEU A 1 112 ? -4.972 -4.361 6.486 1.00 98.62 112 LEU A N 1
ATOM 937 C CA . LEU A 1 112 ? -5.945 -4.062 5.435 1.00 98.62 112 LEU A CA 1
ATOM 938 C C . LEU A 1 112 ? -7.123 -3.240 5.971 1.00 98.62 112 LEU A C 1
ATOM 940 O O . LEU A 1 112 ? -7.515 -2.273 5.337 1.00 98.62 112 LEU A O 1
ATOM 944 N N . LYS A 1 113 ? -7.662 -3.546 7.155 1.00 98.38 113 LYS A N 1
ATOM 945 C CA . LYS A 1 113 ? -8.727 -2.743 7.789 1.00 98.38 113 LYS A CA 1
ATOM 946 C C . LYS A 1 113 ? -8.277 -1.334 8.197 1.00 98.38 113 LYS A C 1
ATOM 948 O O . LYS A 1 113 ? -9.118 -0.459 8.349 1.00 98.38 113 LYS A O 1
ATOM 953 N N . ALA A 1 114 ? -6.979 -1.107 8.393 1.00 98.38 114 ALA A N 1
ATOM 954 C CA . ALA A 1 114 ? -6.449 0.197 8.783 1.00 98.38 114 ALA A CA 1
ATOM 955 C C . ALA A 1 114 ? -6.236 1.151 7.596 1.00 98.38 114 ALA A C 1
ATOM 957 O O . ALA A 1 114 ? -6.087 2.352 7.816 1.00 98.38 114 ALA A O 1
ATOM 958 N N . ILE A 1 115 ? -6.220 0.657 6.360 1.00 98.62 115 ILE A N 1
ATOM 959 C CA . ILE A 1 115 ? -5.972 1.472 5.166 1.00 98.62 115 ILE A CA 1
ATOM 960 C C . ILE A 1 115 ? -7.182 1.465 4.229 1.00 98.62 115 ILE A C 1
ATOM 962 O O . ILE A 1 115 ? -7.959 0.507 4.182 1.00 98.62 115 ILE A O 1
ATOM 966 N N . HIS A 1 116 ? -7.313 2.531 3.450 1.00 98.75 116 HIS A N 1
ATOM 967 C CA . HIS A 1 116 ? -8.353 2.692 2.432 1.00 98.75 116 HIS A CA 1
ATOM 968 C C . HIS A 1 116 ? -7.814 2.391 1.032 1.00 98.75 116 HIS A C 1
ATOM 970 O O . HIS A 1 116 ? -8.547 1.908 0.173 1.00 98.75 116 HIS A O 1
ATOM 976 N N . GLY A 1 117 ? -6.515 2.594 0.820 1.00 98.50 117 GLY A N 1
ATOM 977 C CA . GLY A 1 117 ? -5.873 2.329 -0.455 1.00 98.50 117 GLY A CA 1
ATOM 978 C C . GLY A 1 117 ? -4.374 2.122 -0.341 1.00 98.50 117 GLY A C 1
ATOM 979 O O . GLY A 1 117 ? -3.785 2.284 0.732 1.00 98.50 117 GLY A O 1
ATOM 980 N N . VAL A 1 118 ? -3.779 1.793 -1.480 1.00 98.62 118 VAL A N 1
ATOM 981 C CA . VAL A 1 118 ? -2.335 1.767 -1.692 1.00 98.62 118 VAL A CA 1
ATOM 982 C C . VAL A 1 118 ? -1.979 2.623 -2.907 1.00 98.62 118 VAL A C 1
ATOM 984 O O . VAL A 1 118 ? -2.698 2.628 -3.905 1.00 98.62 118 VAL A O 1
ATOM 987 N N . GLY A 1 119 ? -0.882 3.359 -2.799 1.00 98.38 119 GLY A N 1
ATOM 988 C CA . GLY A 1 119 ? -0.201 4.027 -3.895 1.00 98.38 119 GLY A CA 1
ATOM 989 C C . GLY A 1 119 ? 0.959 3.165 -4.387 1.00 98.38 119 GLY A C 1
ATOM 990 O O . GLY A 1 119 ? 1.682 2.610 -3.562 1.00 98.38 119 GLY A O 1
ATOM 991 N N . GLN A 1 120 ? 1.154 3.067 -5.697 1.00 98.25 120 GLN A N 1
ATOM 992 C CA . GLN A 1 120 ? 2.298 2.411 -6.322 1.00 98.25 120 GLN A CA 1
ATOM 993 C C . GLN A 1 120 ? 3.012 3.398 -7.234 1.00 98.25 120 GLN A C 1
ATOM 995 O O . GLN A 1 120 ? 2.399 3.950 -8.143 1.00 98.25 120 GLN A O 1
ATOM 1000 N N . GLU A 1 121 ? 4.308 3.579 -7.019 1.00 97.69 121 GLU A N 1
ATOM 1001 C CA . GLU A 1 121 ? 5.153 4.291 -7.976 1.00 97.69 121 GLU A CA 1
ATOM 1002 C C . GLU A 1 121 ? 5.679 3.343 -9.049 1.00 97.69 121 GLU A C 1
ATOM 1004 O O . GLU A 1 121 ? 5.949 2.173 -8.776 1.00 97.69 121 GLU A O 1
ATOM 1009 N N . SER A 1 122 ? 5.860 3.858 -10.259 1.00 96.88 122 SER A N 1
ATOM 1010 C CA . SER A 1 122 ? 6.582 3.178 -11.329 1.00 96.88 122 SER A CA 1
ATOM 1011 C C . SER A 1 122 ? 6.007 1.803 -11.682 1.00 96.88 122 SER A C 1
ATOM 1013 O O . SER A 1 122 ? 6.751 0.836 -11.857 1.00 96.88 122 SER A O 1
ATOM 1015 N N . LEU A 1 123 ? 4.678 1.683 -11.769 1.00 97.88 123 LEU A N 1
ATOM 1016 C CA . LEU A 1 123 ? 4.036 0.415 -12.125 1.00 97.88 123 LEU A CA 1
ATOM 1017 C C . LEU A 1 123 ? 4.337 0.031 -13.574 1.00 97.88 123 LEU A C 1
ATOM 1019 O O . LEU A 1 123 ? 4.589 -1.139 -13.852 1.00 97.88 123 LEU A O 1
ATOM 1023 N N . PHE A 1 124 ? 4.305 1.002 -14.484 1.00 97.88 124 PHE A N 1
ATOM 1024 C CA . PHE A 1 124 ? 4.579 0.790 -15.900 1.00 97.88 124 PHE A CA 1
ATOM 1025 C C . PHE A 1 124 ? 5.799 1.571 -16.379 1.00 97.88 124 PHE A C 1
ATOM 1027 O O . PHE A 1 124 ? 6.533 1.042 -17.216 1.00 97.88 124 PHE A O 1
ATOM 1034 N N . PHE A 1 125 ? 6.048 2.771 -15.843 1.00 97.19 125 PHE A N 1
ATOM 1035 C CA . PHE A 1 125 ? 7.174 3.621 -16.235 1.00 97.19 125 PHE A CA 1
ATOM 1036 C C . PHE A 1 125 ? 7.765 4.375 -15.046 1.00 97.19 125 PHE A C 1
ATOM 1038 O O . PHE A 1 125 ? 7.039 4.892 -14.202 1.00 97.19 125 PHE A O 1
ATOM 1045 N N . GLY A 1 126 ? 9.089 4.515 -15.021 1.00 94.31 126 GLY A N 1
ATOM 1046 C CA . GLY A 1 126 ? 9.784 5.327 -14.024 1.00 94.31 126 GLY A CA 1
ATOM 1047 C C . GLY A 1 126 ? 10.677 4.557 -13.061 1.00 94.31 126 GLY A C 1
ATOM 1048 O O . GLY A 1 126 ? 11.348 5.191 -12.253 1.00 94.31 126 GLY A O 1
ATOM 1049 N N . HIS A 1 127 ? 10.710 3.217 -13.116 1.00 90.12 127 HIS A N 1
ATOM 1050 C CA . HIS A 1 127 ? 11.447 2.415 -12.128 1.00 90.12 127 HIS A CA 1
ATOM 1051 C C . HIS A 1 127 ? 12.950 2.717 -12.153 1.00 90.12 127 HIS A C 1
ATOM 1053 O O . HIS A 1 127 ? 13.546 3.012 -11.124 1.00 90.12 127 HIS A O 1
ATOM 1059 N N . SER A 1 128 ? 13.550 2.70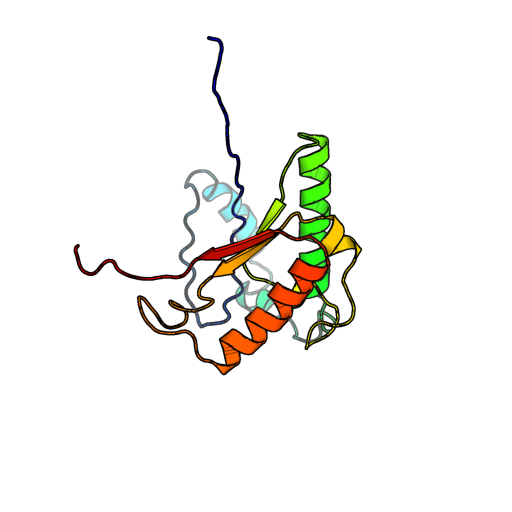9 -13.344 1.00 92.38 128 SER A N 1
ATOM 1060 C CA . SER A 1 128 ? 14.975 2.993 -13.543 1.00 92.38 128 SER A CA 1
ATOM 1061 C C . SER A 1 128 ? 15.238 4.414 -14.061 1.00 92.38 128 SER A C 1
ATOM 1063 O O . SER A 1 128 ? 16.311 4.688 -14.597 1.00 92.38 128 SER A O 1
ATOM 1065 N N . GLY A 1 129 ? 14.244 5.303 -13.984 1.00 90.75 129 GLY A N 1
ATOM 1066 C CA . GLY A 1 129 ? 14.318 6.679 -14.476 1.00 90.75 129 GLY A CA 1
ATOM 1067 C C . GLY A 1 129 ? 13.143 7.089 -15.365 1.00 90.75 129 GLY A C 1
ATOM 1068 O O . GLY A 1 129 ? 12.339 6.263 -15.791 1.00 90.75 129 GLY A O 1
ATOM 1069 N N . MET A 1 130 ? 13.065 8.391 -15.651 1.00 92.00 130 MET A N 1
ATOM 1070 C CA . MET A 1 130 ? 11.999 9.014 -16.451 1.00 92.00 130 MET A CA 1
ATOM 1071 C C . MET A 1 130 ? 11.789 8.306 -17.796 1.00 92.00 130 MET A C 1
ATOM 1073 O O . MET A 1 130 ? 12.761 8.023 -18.499 1.00 92.00 130 MET A O 1
ATOM 1077 N N . ASP A 1 131 ? 10.528 8.047 -18.152 1.00 92.06 131 ASP A N 1
ATOM 1078 C CA . ASP A 1 131 ? 10.088 7.358 -19.381 1.00 92.06 131 ASP A CA 1
ATOM 1079 C C . ASP A 1 131 ? 10.631 5.938 -19.574 1.00 92.06 131 ASP A C 1
ATOM 1081 O O . ASP A 1 131 ? 10.389 5.307 -20.606 1.00 92.06 131 ASP A O 1
ATOM 1085 N N . LYS A 1 132 ? 11.379 5.398 -18.607 1.00 94.94 132 LYS A N 1
ATOM 1086 C CA . LYS A 1 132 ? 11.908 4.043 -18.720 1.00 94.94 132 LYS A CA 1
ATOM 1087 C C . LYS A 1 132 ? 10.830 3.044 -18.318 1.00 94.94 132 LYS A C 1
ATOM 1089 O O . LYS A 1 132 ? 10.287 3.169 -17.219 1.00 94.94 132 LYS A O 1
ATOM 1094 N N . PRO A 1 133 ? 10.512 2.056 -19.174 1.00 96.62 133 PRO A N 1
ATOM 1095 C CA . PRO A 1 133 ? 9.524 1.050 -18.834 1.00 96.62 133 PRO A CA 1
ATOM 1096 C C . PRO A 1 133 ? 10.011 0.224 -17.644 1.00 96.62 133 PRO A C 1
ATOM 1098 O O . PRO A 1 133 ? 11.150 -0.241 -17.617 1.00 96.62 133 PRO A O 1
ATOM 1101 N N . THR A 1 134 ? 9.129 0.007 -16.676 1.00 97.75 134 THR A N 1
ATOM 1102 C CA . THR A 1 134 ? 9.387 -0.887 -15.545 1.00 97.75 134 THR A CA 1
ATOM 1103 C C . THR A 1 134 ? 9.567 -2.321 -16.063 1.00 97.75 134 THR A C 1
ATOM 1105 O O . THR A 1 134 ? 8.749 -2.766 -16.877 1.00 97.75 134 THR A O 1
ATOM 1108 N N . PRO A 1 135 ? 10.593 -3.081 -15.635 1.00 97.88 135 PRO A N 1
ATOM 1109 C CA . PRO A 1 135 ? 10.812 -4.450 -16.099 1.00 97.88 135 PRO A CA 1
ATOM 1110 C C . PRO A 1 135 ? 9.586 -5.352 -15.906 1.00 97.88 135 PRO A C 1
ATOM 1112 O O . PRO A 1 135 ? 8.943 -5.335 -14.858 1.00 97.88 135 PRO A O 1
ATOM 1115 N N . LYS A 1 136 ? 9.268 -6.203 -16.892 1.00 98.12 136 LYS A N 1
ATOM 1116 C CA . LYS A 1 136 ? 8.057 -7.054 -16.865 1.00 98.12 136 LYS A CA 1
ATOM 1117 C C . LYS A 1 136 ? 7.962 -7.962 -15.637 1.00 98.12 136 LYS A C 1
ATOM 1119 O O . LYS A 1 136 ? 6.857 -8.193 -15.146 1.00 98.12 136 LYS A O 1
ATOM 1124 N N . ALA A 1 137 ? 9.097 -8.461 -15.147 1.00 96.62 137 ALA A N 1
ATOM 1125 C CA . ALA A 1 137 ? 9.151 -9.260 -13.927 1.00 96.62 137 ALA A CA 1
ATOM 1126 C C . ALA A 1 137 ? 8.629 -8.461 -12.725 1.00 96.62 137 ALA A C 1
ATOM 1128 O O . ALA A 1 137 ? 7.729 -8.918 -12.027 1.00 96.62 137 ALA A O 1
ATOM 1129 N N . GLU A 1 138 ? 9.099 -7.229 -12.558 1.00 96.25 138 GLU A N 1
ATOM 1130 C CA . GLU A 1 138 ? 8.660 -6.349 -11.481 1.00 96.25 138 GLU A CA 1
ATOM 1131 C C . GLU A 1 138 ? 7.194 -5.933 -11.638 1.00 96.25 138 GLU A C 1
ATOM 1133 O O . GLU A 1 138 ? 6.430 -6.024 -10.678 1.00 96.25 138 GLU A O 1
ATOM 1138 N N . GLN A 1 139 ? 6.748 -5.590 -12.857 1.00 98.19 139 GLN A N 1
ATOM 1139 C CA . GLN A 1 139 ? 5.326 -5.311 -13.112 1.00 98.19 139 GLN A CA 1
ATOM 1140 C C . GLN A 1 139 ? 4.447 -6.477 -12.638 1.00 98.19 139 GLN A C 1
ATOM 1142 O O . GLN A 1 139 ? 3.419 -6.268 -11.993 1.00 98.19 139 GLN A O 1
ATOM 1147 N N . LYS A 1 140 ? 4.852 -7.721 -12.930 1.00 97.94 140 LYS A N 1
ATOM 1148 C CA . LYS A 1 140 ? 4.124 -8.928 -12.520 1.00 97.94 140 LYS A CA 1
ATOM 1149 C C . LYS A 1 140 ? 4.041 -9.049 -10.997 1.00 97.94 140 LYS A C 1
ATOM 1151 O O . LYS A 1 140 ? 2.967 -9.376 -10.485 1.00 97.94 140 LYS A O 1
ATOM 1156 N N . GLU A 1 141 ? 5.127 -8.770 -10.279 1.00 96.31 141 GLU A N 1
ATOM 1157 C CA . GLU A 1 141 ? 5.143 -8.793 -8.813 1.00 96.31 141 GLU A CA 1
ATOM 1158 C C . GLU A 1 141 ? 4.250 -7.708 -8.206 1.00 96.31 141 GLU A C 1
ATOM 1160 O O . GLU A 1 141 ? 3.407 -8.000 -7.351 1.00 96.31 141 GLU A O 1
ATOM 1165 N N . LEU A 1 142 ? 4.386 -6.468 -8.679 1.00 97.81 142 LEU A N 1
ATOM 1166 C CA . LEU A 1 142 ? 3.582 -5.339 -8.220 1.00 97.81 142 LEU A CA 1
ATOM 1167 C C . LEU A 1 142 ? 2.095 -5.607 -8.471 1.00 97.81 142 LEU A C 1
ATOM 1169 O O . LEU A 1 142 ? 1.285 -5.542 -7.544 1.00 97.81 142 LEU A O 1
ATOM 1173 N N . LEU A 1 143 ? 1.732 -6.024 -9.688 1.00 98.38 143 LEU A N 1
ATOM 1174 C CA . LEU A 1 143 ? 0.353 -6.362 -10.046 1.00 98.38 143 LEU A CA 1
ATOM 1175 C C . LEU A 1 143 ? -0.222 -7.490 -9.184 1.00 98.38 143 LEU A C 1
ATOM 1177 O O . LEU A 1 143 ? -1.417 -7.459 -8.886 1.00 98.38 143 LEU A O 1
ATOM 1181 N N . ALA A 1 144 ? 0.581 -8.469 -8.752 1.00 98.38 144 ALA A N 1
ATOM 1182 C CA . ALA A 1 144 ? 0.103 -9.521 -7.856 1.00 98.38 144 ALA A CA 1
ATOM 1183 C C . ALA A 1 144 ? -0.400 -8.936 -6.526 1.00 98.38 144 ALA A C 1
ATOM 1185 O O . ALA A 1 144 ? -1.499 -9.271 -6.075 1.00 98.38 144 ALA A O 1
ATOM 1186 N N . TYR A 1 145 ? 0.349 -8.007 -5.930 1.00 98.50 145 TYR A N 1
ATOM 1187 C CA . TYR A 1 145 ? -0.081 -7.320 -4.714 1.00 98.50 145 TYR A CA 1
ATOM 1188 C C . TYR A 1 145 ? -1.218 -6.324 -4.940 1.00 98.50 145 TYR A C 1
ATOM 1190 O O . TYR A 1 145 ? -2.133 -6.269 -4.120 1.00 98.50 145 TYR A O 1
ATOM 1198 N N . LEU A 1 146 ? -1.207 -5.563 -6.036 1.00 98.50 146 LEU A N 1
ATOM 1199 C CA . LEU A 1 146 ? -2.265 -4.587 -6.313 1.00 98.50 146 LEU A CA 1
ATOM 1200 C C . LEU A 1 146 ? -3.611 -5.273 -6.575 1.00 98.50 146 LEU A C 1
ATOM 1202 O O . LEU A 1 146 ? -4.637 -4.848 -6.044 1.00 98.50 146 LEU A O 1
ATOM 1206 N N . ARG A 1 147 ? -3.616 -6.396 -7.305 1.00 98.50 147 ARG A N 1
ATOM 1207 C CA . ARG A 1 147 ? -4.814 -7.237 -7.466 1.00 98.50 147 ARG A CA 1
ATOM 1208 C C . ARG A 1 147 ? -5.267 -7.816 -6.131 1.00 98.50 147 ARG A C 1
ATOM 1210 O O . ARG A 1 147 ? -6.465 -7.842 -5.855 1.00 98.50 147 ARG A O 1
ATOM 1217 N N . PHE A 1 148 ? -4.329 -8.241 -5.284 1.00 98.56 148 PHE A N 1
ATOM 1218 C CA . PHE A 1 148 ? -4.649 -8.695 -3.935 1.00 98.56 148 PHE A CA 1
ATOM 1219 C C . PHE A 1 148 ? -5.324 -7.586 -3.118 1.00 98.56 148 PHE A C 1
ATOM 1221 O O . PHE A 1 148 ? -6.412 -7.807 -2.603 1.00 98.56 148 PHE A O 1
ATOM 1228 N N . ALA A 1 149 ? -4.765 -6.374 -3.071 1.00 98.44 149 ALA A N 1
ATOM 1229 C CA . ALA A 1 149 ? -5.383 -5.223 -2.408 1.00 98.44 149 ALA A CA 1
ATOM 1230 C C . ALA A 1 149 ? -6.781 -4.906 -2.969 1.00 98.44 149 ALA A C 1
ATOM 1232 O O . ALA A 1 149 ? -7.722 -4.702 -2.199 1.00 98.44 149 ALA A O 1
ATOM 1233 N N . LYS A 1 150 ? -6.944 -4.933 -4.298 1.00 98.44 150 LYS A N 1
ATOM 1234 C CA . LYS A 1 150 ? -8.226 -4.673 -4.967 1.00 98.44 150 LYS A CA 1
ATOM 1235 C C . LYS A 1 150 ? -9.317 -5.661 -4.541 1.00 98.44 150 LYS A C 1
ATOM 1237 O O . LYS A 1 150 ? -10.440 -5.233 -4.289 1.00 98.44 150 LYS A O 1
ATOM 1242 N N . ARG A 1 151 ? -8.984 -6.949 -4.364 1.00 98.25 151 ARG A N 1
ATOM 1243 C CA . ARG A 1 151 ? -9.910 -7.980 -3.841 1.00 98.25 151 ARG A CA 1
ATOM 1244 C C . ARG A 1 151 ? -10.420 -7.683 -2.425 1.00 98.25 151 ARG A C 1
ATOM 1246 O O . ARG A 1 151 ? -11.482 -8.167 -2.060 1.00 98.25 151 ARG A O 1
ATOM 1253 N N . PHE A 1 152 ? -9.698 -6.878 -1.642 1.00 98.31 152 PHE A N 1
ATOM 1254 C CA . PHE A 1 152 ? -10.116 -6.402 -0.314 1.00 98.31 152 PHE A CA 1
ATOM 1255 C C . PHE A 1 152 ? -10.736 -4.993 -0.347 1.00 98.31 152 PHE A C 1
ATOM 1257 O O . PHE A 1 152 ? -10.756 -4.302 0.676 1.00 98.31 152 PHE A O 1
ATOM 1264 N N . GLY A 1 153 ? -11.203 -4.543 -1.516 1.00 98.25 153 GLY A N 1
ATOM 1265 C CA . GLY A 1 153 ? -11.899 -3.267 -1.681 1.00 98.25 153 GLY A CA 1
ATOM 1266 C C . GLY A 1 153 ? -11.003 -2.039 -1.518 1.00 98.25 153 GLY A C 1
ATOM 1267 O O . GLY A 1 153 ? -11.494 -0.968 -1.177 1.00 98.25 153 GLY A O 1
ATOM 1268 N N . LYS A 1 154 ? -9.685 -2.180 -1.706 1.00 98.56 154 LYS A N 1
ATOM 1269 C CA . LYS A 1 154 ? -8.743 -1.061 -1.577 1.00 98.56 154 LYS A CA 1
ATOM 1270 C C . LYS A 1 154 ? -8.658 -0.249 -2.860 1.00 98.56 154 LYS A C 1
ATOM 1272 O O . LYS A 1 154 ? -8.651 -0.807 -3.960 1.00 98.56 154 LYS A O 1
ATOM 1277 N N . TRP A 1 155 ? -8.563 1.069 -2.711 1.00 98.50 155 TRP A N 1
ATOM 1278 C CA . TRP A 1 155 ? -8.206 1.952 -3.816 1.00 98.50 155 TRP A CA 1
ATOM 1279 C C . TRP A 1 155 ? -6.754 1.729 -4.219 1.00 98.50 155 TRP A C 1
ATOM 1281 O O . TRP A 1 155 ? -5.892 1.535 -3.364 1.00 98.50 155 TRP A O 1
ATOM 1291 N N . ILE A 1 156 ? -6.506 1.750 -5.524 1.00 98.50 156 ILE A N 1
ATOM 1292 C CA . ILE A 1 156 ? -5.175 1.619 -6.106 1.00 98.50 156 ILE A CA 1
ATOM 1293 C C . ILE A 1 156 ? -4.886 2.932 -6.819 1.00 98.50 156 ILE A C 1
ATOM 1295 O O . ILE A 1 156 ? -5.613 3.286 -7.744 1.00 98.50 156 ILE A O 1
ATOM 1299 N N . LEU A 1 157 ? -3.865 3.648 -6.364 1.00 98.50 157 LEU A N 1
ATOM 1300 C CA . LEU A 1 157 ? -3.369 4.859 -7.008 1.00 98.50 157 LEU A CA 1
ATOM 1301 C C . LEU A 1 157 ? -2.009 4.539 -7.620 1.00 98.50 157 LEU A C 1
ATOM 1303 O O . LEU A 1 157 ? -1.174 3.930 -6.958 1.00 98.50 157 LEU A O 1
ATOM 1307 N N . VAL A 1 158 ? -1.792 4.907 -8.875 1.00 98.00 158 VAL A N 1
ATOM 1308 C CA . VAL A 1 158 ? -0.536 4.638 -9.580 1.00 98.00 158 VAL A CA 1
ATOM 1309 C C . VAL A 1 158 ? 0.081 5.963 -9.994 1.00 98.00 158 VAL A C 1
ATOM 1311 O O . VAL A 1 158 ? -0.616 6.816 -10.538 1.00 98.00 158 VAL A O 1
ATOM 1314 N N . THR A 1 159 ? 1.377 6.106 -9.742 1.00 97.56 159 THR A N 1
ATOM 1315 C CA . THR A 1 159 ? 2.187 7.236 -10.194 1.00 97.56 159 THR A CA 1
ATOM 1316 C C . THR A 1 159 ? 3.289 6.696 -11.091 1.00 97.56 159 THR A C 1
ATOM 1318 O O . THR A 1 159 ? 4.236 6.094 -10.595 1.00 97.56 159 THR A O 1
ATOM 1321 N N . ASP A 1 160 ? 3.173 6.909 -12.397 1.00 97.06 160 ASP A N 1
ATOM 1322 C CA . ASP A 1 160 ? 4.248 6.627 -13.350 1.00 97.06 160 ASP A CA 1
ATOM 1323 C C . ASP A 1 160 ? 4.988 7.919 -13.707 1.00 97.06 160 ASP A C 1
ATOM 1325 O O . ASP A 1 160 ? 4.389 8.993 -13.802 1.00 97.06 160 ASP A O 1
ATOM 1329 N N . TYR A 1 161 ? 6.301 7.814 -13.906 1.00 94.88 161 TYR A N 1
ATOM 1330 C CA . TYR A 1 161 ? 7.153 8.958 -14.222 1.00 94.88 161 TYR A CA 1
ATOM 1331 C C . TYR A 1 161 ? 7.398 9.045 -15.726 1.00 94.88 161 TYR A C 1
ATOM 1333 O O . TYR A 1 161 ? 8.391 8.525 -16.245 1.00 94.88 161 TYR A O 1
ATOM 1341 N N . CYS A 1 162 ? 6.486 9.732 -16.409 1.00 91.88 162 CYS A N 1
ATOM 1342 C CA . CYS A 1 162 ? 6.548 9.992 -17.845 1.00 91.88 162 CYS A CA 1
ATOM 1343 C C . CYS A 1 162 ? 6.811 11.481 -18.115 1.00 91.88 162 CYS A C 1
ATOM 1345 O O . CYS A 1 162 ? 6.338 12.343 -17.370 1.00 91.88 162 CYS A O 1
ATOM 1347 N N . LYS A 1 163 ? 7.542 11.804 -19.181 1.00 87.38 163 LYS A N 1
ATOM 1348 C CA . LYS A 1 163 ? 7.660 13.162 -19.710 1.00 87.38 163 LYS A CA 1
ATOM 1349 C C . LYS A 1 163 ? 6.611 13.389 -20.785 1.00 87.38 163 LYS A C 1
ATOM 1351 O O . LYS A 1 163 ? 6.302 12.516 -21.596 1.00 87.38 163 LYS A O 1
ATOM 1356 N N . ASP A 1 164 ? 6.101 14.609 -20.812 1.00 78.56 164 ASP A N 1
ATOM 1357 C CA . ASP A 1 164 ? 5.371 15.102 -21.968 1.00 78.56 164 ASP A CA 1
ATOM 1358 C C . ASP A 1 164 ? 6.380 15.427 -23.079 1.00 78.56 164 ASP A C 1
ATOM 1360 O O . ASP A 1 164 ? 7.395 16.071 -22.825 1.00 78.56 164 ASP A O 1
ATOM 1364 N N . LYS A 1 165 ? 6.113 14.992 -24.314 1.00 69.50 165 LYS A N 1
ATOM 1365 C CA . LYS A 1 165 ? 6.970 15.295 -25.473 1.00 69.50 165 LYS A CA 1
ATOM 1366 C C . LYS A 1 165 ? 6.925 16.778 -25.872 1.00 69.50 165 LYS A C 1
ATOM 1368 O O . LYS A 1 165 ? 7.735 17.193 -26.693 1.00 69.50 165 LYS A O 1
ATOM 1373 N N . LYS A 1 166 ? 5.964 17.555 -25.353 1.00 64.19 166 LYS A N 1
ATOM 1374 C CA . LYS A 1 166 ? 5.715 18.959 -25.731 1.00 64.19 166 LYS A CA 1
ATOM 1375 C C . LYS A 1 166 ? 6.287 20.009 -24.763 1.00 64.19 166 LYS A C 1
ATOM 1377 O O . LYS A 1 166 ? 5.906 21.174 -24.868 1.00 64.19 166 LYS A O 1
ATOM 1382 N N . LYS A 1 16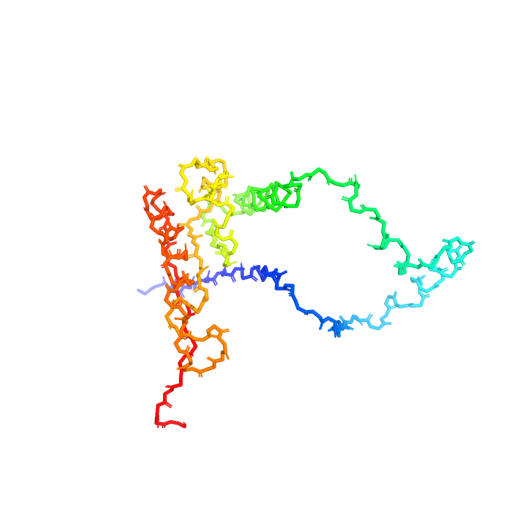7 ? 7.170 19.635 -23.835 1.00 50.28 167 LYS A N 1
ATOM 1383 C CA . LYS A 1 167 ? 7.876 20.573 -22.947 1.00 50.28 167 LYS A CA 1
ATOM 1384 C C . LYS A 1 167 ? 9.368 20.300 -22.899 1.00 50.28 167 LYS A C 1
ATOM 1386 O O . LYS A 1 167 ? 9.737 19.109 -22.823 1.00 50.28 167 LYS A O 1
#

Radius of gyration: 20.62 Å; chains: 1; bounding box: 57×45×54 Å

Secondary structure (DSSP, 8-state):
-----------------------------GGGHHHHHHHHHHHTTS--HHHHHT--TTSS-TTHHHHHHHHHHHHHHHHHHHH-TT---EEES-GGGGBSSSSS-SB-HHHHHH-SEEEEESSSB-TTSTTPBPPHHHHHHHHHHHHHHHHTT-EEEEE-----TT-